Protein AF-A0A939KXG4-F1 (afdb_monomer_lite)

Sequence (51 aa):
MEDLITTILVLCDALLKALNIKEDPQVKMNNAEVMTVGLVAAYFFRGRALL

Radius of gyration: 11.91 Å; chains: 1; bounding box: 30×19×30 Å

pLDDT: mean 88.12, std 13.04, range [42.94, 97.38]

Foldseek 3Di:
DVVVLVVQLVVLVVVCVVVVPDFDPPDPATPSRVRSVVVVCCVPVVPDPDD

Structure (mmCIF, N/CA/C/O backbone):
data_AF-A0A939KXG4-F1
#
_entry.id   AF-A0A939KXG4-F1
#
loop_
_atom_site.group_PDB
_atom_site.id
_atom_site.type_symbol
_atom_site.label_atom_id
_atom_site.label_alt_id
_atom_site.label_comp_id
_atom_site.label_asym_id
_atom_site.label_entity_id
_atom_site.label_seq_id
_atom_site.pdbx_PDB_ins_code
_atom_site.Cartn_x
_atom_site.Cartn_y
_atom_site.Cartn_z
_atom_site.occupancy
_atom_site.B_iso_or_equiv
_atom_site.auth_seq_id
_atom_site.auth_comp_id
_atom_site.auth_asym_id
_atom_site.auth_atom_id
_atom_site.pdbx_PDB_model_num
ATOM 1 N N . MET A 1 1 ? 2.380 8.190 -15.014 1.00 77.38 1 MET A N 1
ATOM 2 C CA . MET A 1 1 ? 3.289 7.765 -13.919 1.00 77.38 1 MET A CA 1
ATOM 3 C C . MET A 1 1 ? 2.553 7.844 -12.594 1.00 77.38 1 MET A C 1
ATOM 5 O O . MET A 1 1 ? 2.547 6.854 -11.879 1.00 77.38 1 MET A O 1
ATOM 9 N N . GLU A 1 2 ? 1.872 8.960 -12.330 1.00 88.31 2 GLU A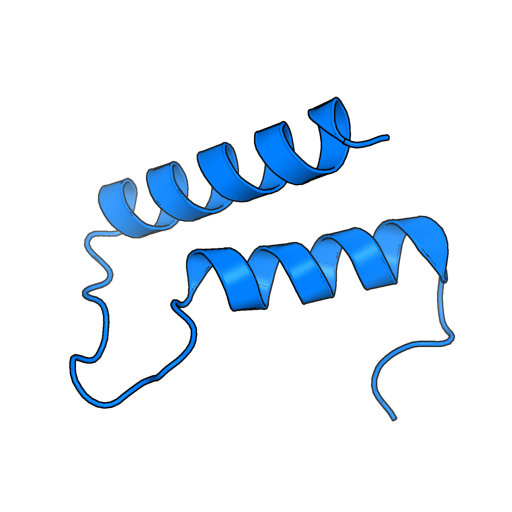 N 1
ATOM 10 C CA . GLU A 1 2 ? 0.972 9.124 -11.180 1.00 88.3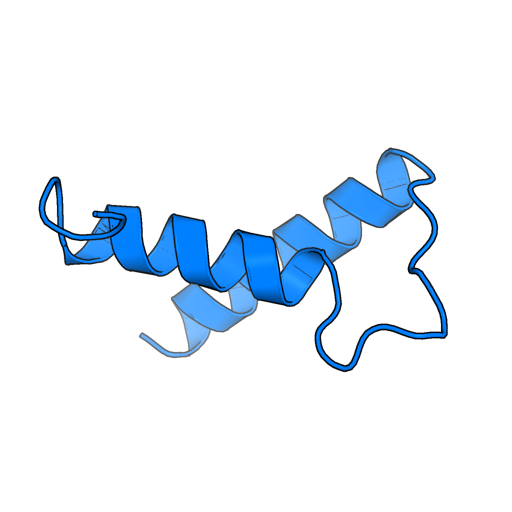1 2 GLU A CA 1
ATOM 11 C C . GLU A 1 2 ? -0.079 8.010 -11.104 1.00 88.31 2 GLU A C 1
ATOM 13 O O . GLU A 1 2 ? -0.119 7.314 -10.099 1.00 88.31 2 GLU A O 1
ATOM 18 N N . ASP A 1 3 ? -0.788 7.709 -12.201 1.00 94.44 3 ASP A N 1
ATOM 19 C CA . ASP A 1 3 ? -1.789 6.625 -12.222 1.00 94.44 3 ASP A CA 1
ATOM 20 C C . ASP A 1 3 ? -1.237 5.258 -11.796 1.00 94.44 3 ASP A C 1
ATOM 22 O O . ASP A 1 3 ? -1.928 4.483 -11.139 1.00 94.44 3 ASP A O 1
ATOM 26 N N . LEU A 1 4 ? 0.020 4.951 -12.138 1.00 93.44 4 LEU A N 1
ATOM 27 C CA . LEU A 1 4 ? 0.664 3.693 -11.753 1.00 93.44 4 LEU A CA 1
ATOM 28 C C . LEU A 1 4 ? 0.945 3.662 -10.248 1.00 93.44 4 LEU A C 1
ATOM 30 O O . LEU A 1 4 ? 0.651 2.665 -9.595 1.00 93.44 4 LEU A O 1
ATOM 34 N N . ILE A 1 5 ? 1.466 4.757 -9.691 1.00 94.31 5 ILE A N 1
ATOM 35 C CA . ILE A 1 5 ? 1.740 4.877 -8.254 1.00 94.31 5 ILE A CA 1
ATOM 36 C C . ILE A 1 5 ? 0.427 4.829 -7.465 1.00 94.31 5 ILE A C 1
ATOM 38 O O . ILE A 1 5 ? 0.324 4.076 -6.500 1.00 94.31 5 ILE A O 1
ATOM 42 N N . THR A 1 6 ? -0.598 5.559 -7.913 1.00 96.19 6 THR A N 1
ATOM 43 C CA . THR A 1 6 ? -1.936 5.541 -7.311 1.00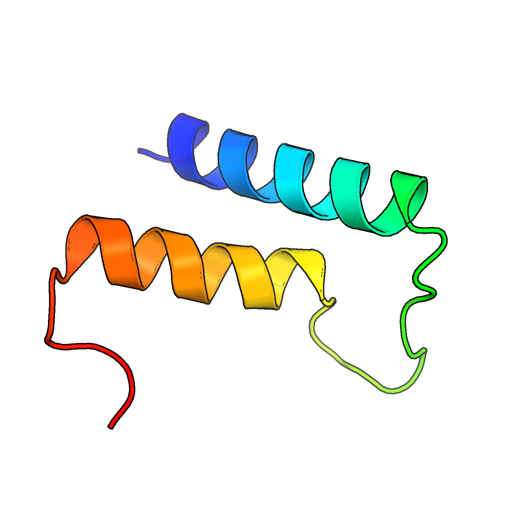 96.19 6 THR A CA 1
ATOM 44 C C . THR A 1 6 ? -2.553 4.147 -7.370 1.00 96.19 6 THR A C 1
ATOM 46 O O . THR A 1 6 ? -3.089 3.677 -6.371 1.00 96.19 6 THR A O 1
ATOM 49 N N . THR A 1 7 ? -2.429 3.448 -8.502 1.00 96.38 7 THR A N 1
ATOM 50 C CA . THR A 1 7 ? -2.927 2.071 -8.637 1.00 96.38 7 THR A CA 1
ATOM 51 C C . THR A 1 7 ? -2.228 1.129 -7.657 1.00 96.38 7 THR A C 1
ATOM 53 O O . THR A 1 7 ? -2.898 0.352 -6.981 1.00 96.38 7 THR A O 1
ATOM 56 N N . ILE A 1 8 ? -0.898 1.213 -7.528 1.00 95.69 8 ILE A N 1
ATOM 57 C CA . ILE A 1 8 ? -0.139 0.393 -6.570 1.00 95.69 8 ILE A CA 1
ATOM 58 C C . ILE A 1 8 ? -0.584 0.695 -5.134 1.00 95.69 8 ILE A C 1
ATOM 60 O O . ILE A 1 8 ? -0.844 -0.239 -4.380 1.00 95.69 8 ILE A O 1
ATOM 64 N N . LEU A 1 9 ? -0.740 1.972 -4.775 1.00 96.56 9 LEU A N 1
ATOM 65 C CA . LEU A 1 9 ? -1.182 2.374 -3.439 1.00 96.56 9 LEU A CA 1
ATOM 66 C C . LEU A 1 9 ? -2.554 1.797 -3.084 1.00 96.56 9 LEU A C 1
ATOM 68 O O . LEU A 1 9 ? -2.715 1.201 -2.019 1.00 96.56 9 LEU A O 1
ATOM 72 N N . VAL A 1 10 ? -3.525 1.926 -3.991 1.00 97.31 10 VAL A N 1
ATOM 73 C CA . VAL A 1 10 ? -4.885 1.407 -3.787 1.00 97.31 10 VAL A CA 1
ATOM 74 C C . VAL A 1 10 ? -4.881 -0.118 -3.656 1.00 97.31 10 VAL A C 1
ATOM 76 O O . VAL A 1 10 ? -5.592 -0.661 -2.812 1.00 97.31 10 VAL A O 1
ATOM 79 N N . LEU A 1 11 ? -4.064 -0.821 -4.447 1.00 97.00 11 LEU A N 1
ATOM 80 C CA . LEU A 1 11 ? -3.936 -2.277 -4.355 1.00 97.00 11 LEU A CA 1
ATOM 81 C C . LEU A 1 11 ? -3.293 -2.723 -3.035 1.00 97.00 11 LEU A C 1
ATOM 83 O O . LEU A 1 11 ? -3.778 -3.674 -2.424 1.00 97.00 11 LEU A O 1
ATOM 87 N N . CYS A 1 12 ? -2.242 -2.038 -2.577 1.00 96.25 12 CYS A N 1
ATOM 88 C CA . CYS A 1 12 ? -1.601 -2.319 -1.291 1.00 96.25 12 CYS A CA 1
ATOM 89 C C . CYS A 1 12 ? -2.576 -2.119 -0.121 1.00 96.25 12 CYS A C 1
ATOM 91 O O . CYS A 1 12 ? -2.679 -2.984 0.745 1.00 96.25 12 CYS A O 1
ATOM 93 N N . ASP A 1 13 ? -3.334 -1.022 -0.120 1.00 96.31 13 ASP A N 1
ATOM 94 C CA . ASP A 1 13 ? -4.338 -0.739 0.912 1.00 96.31 13 ASP A CA 1
ATOM 95 C C . ASP A 1 13 ? -5.479 -1.775 0.910 1.00 96.31 13 ASP A C 1
ATOM 97 O O . ASP A 1 13 ? -5.850 -2.311 1.958 1.00 96.31 13 ASP A O 1
ATOM 101 N N . ALA A 1 14 ? -5.993 -2.139 -0.271 1.00 97.00 14 ALA A N 1
ATOM 102 C CA . ALA A 1 14 ? -7.009 -3.182 -0.403 1.00 97.00 14 ALA A CA 1
ATOM 103 C C . ALA A 1 14 ? -6.506 -4.553 0.086 1.00 97.00 14 ALA A C 1
ATOM 105 O O . ALA A 1 14 ? -7.244 -5.275 0.759 1.00 97.00 14 ALA A O 1
ATOM 106 N N . LEU A 1 15 ? -5.249 -4.899 -0.211 1.00 96.44 15 LEU A N 1
ATOM 107 C CA . LEU A 1 15 ? -4.616 -6.132 0.253 1.00 96.44 15 LEU A CA 1
ATOM 108 C C . LEU A 1 15 ? -4.496 -6.163 1.781 1.00 96.44 15 LEU A C 1
ATOM 110 O O . LEU A 1 15 ? -4.876 -7.155 2.398 1.00 96.44 15 LEU A O 1
ATOM 114 N N . LEU A 1 16 ? -4.008 -5.086 2.400 1.00 95.69 16 LEU A N 1
ATOM 115 C CA . LEU A 1 16 ? -3.857 -5.000 3.857 1.00 95.69 16 LEU A CA 1
ATOM 116 C C . LEU A 1 16 ? -5.206 -5.119 4.574 1.00 95.69 16 LEU A C 1
ATOM 118 O O . LEU A 1 16 ? -5.324 -5.861 5.551 1.00 95.69 16 LEU A O 1
ATOM 122 N N . LYS A 1 17 ? -6.248 -4.476 4.030 1.00 94.94 17 LYS A N 1
ATOM 123 C CA . LYS A 1 17 ? -7.631 -4.622 4.506 1.00 94.94 17 LYS A CA 1
ATOM 124 C C . LYS A 1 17 ? -8.141 -6.055 4.363 1.00 94.94 17 LYS A C 1
ATOM 126 O O . LYS A 1 17 ? -8.734 -6.577 5.303 1.00 94.94 17 LYS A O 1
ATOM 131 N N . ALA A 1 18 ? -7.886 -6.707 3.227 1.00 97.38 18 ALA A N 1
ATOM 132 C CA . ALA A 1 18 ? -8.285 -8.096 2.993 1.00 97.38 18 ALA A CA 1
ATOM 133 C C . ALA A 1 18 ? -7.568 -9.082 3.933 1.00 97.38 18 ALA A C 1
ATOM 135 O O . ALA A 1 18 ? -8.161 -10.070 4.360 1.00 97.38 18 ALA A O 1
ATOM 136 N N . LEU A 1 19 ? -6.315 -8.792 4.292 1.00 96.69 19 LEU A N 1
ATOM 137 C CA . LEU A 1 19 ? -5.529 -9.559 5.261 1.00 96.69 19 LEU A CA 1
ATOM 138 C C . LEU A 1 19 ? -5.851 -9.205 6.721 1.00 96.69 19 LEU A C 1
ATOM 140 O O . LEU A 1 19 ? -5.290 -9.817 7.629 1.00 96.69 19 LEU A O 1
ATOM 144 N N . ASN A 1 20 ? -6.747 -8.240 6.957 1.00 94.62 20 ASN A N 1
ATOM 145 C CA . ASN A 1 20 ? -7.084 -7.717 8.280 1.00 94.62 20 ASN A CA 1
ATOM 146 C C . ASN A 1 20 ? -5.844 -7.244 9.070 1.00 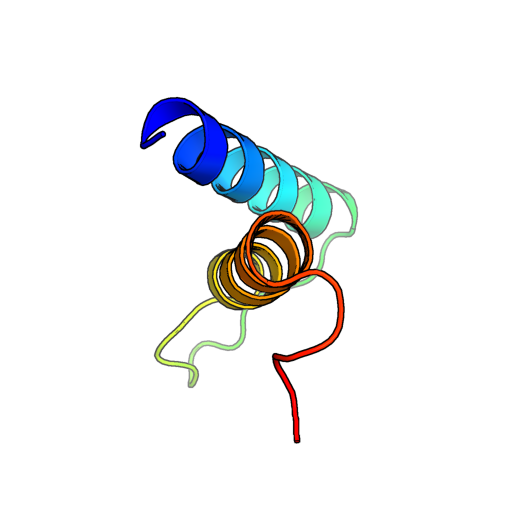94.62 20 ASN A C 1
ATOM 148 O O . ASN A 1 20 ? -5.774 -7.375 10.295 1.00 94.62 20 ASN A O 1
ATOM 152 N N . ILE A 1 21 ? -4.848 -6.707 8.359 1.00 92.62 21 ILE A N 1
ATOM 153 C CA . ILE A 1 21 ? -3.666 -6.095 8.963 1.00 92.62 21 ILE A CA 1
ATOM 154 C C . ILE A 1 21 ? -4.065 -4.694 9.412 1.00 92.62 21 ILE A C 1
ATOM 156 O O . ILE A 1 21 ? -4.491 -3.860 8.614 1.00 92.62 21 ILE A O 1
ATOM 160 N N . LYS A 1 22 ? -3.961 -4.453 10.718 1.00 88.56 22 LYS A N 1
ATOM 161 C CA . LYS A 1 22 ? -4.321 -3.175 11.321 1.00 88.56 22 LYS A CA 1
ATOM 162 C C . LYS A 1 22 ? -3.119 -2.239 11.308 1.00 88.56 22 LYS A C 1
ATOM 164 O O . LYS A 1 22 ? -2.020 -2.641 11.680 1.00 88.56 22 LYS A O 1
ATOM 169 N N . GLU A 1 23 ? -3.353 -0.993 10.920 1.00 88.06 23 GLU A N 1
ATOM 170 C CA . GLU A 1 23 ? -2.342 0.058 11.000 1.00 88.06 23 GLU A CA 1
ATOM 171 C C . GLU A 1 23 ? -1.986 0.377 12.453 1.00 88.06 23 GLU A C 1
ATOM 173 O O . GLU A 1 23 ? -2.846 0.362 13.344 1.00 88.06 23 GLU A O 1
ATOM 178 N N . ASP A 1 24 ? -0.712 0.688 12.675 1.00 88.94 24 ASP A N 1
ATOM 179 C CA . ASP A 1 24 ? -0.225 1.164 13.962 1.00 88.94 24 ASP A CA 1
ATOM 180 C C . ASP A 1 24 ? -0.541 2.670 14.101 1.00 88.94 24 ASP A C 1
ATOM 182 O O . ASP A 1 24 ? -0.097 3.474 13.282 1.00 88.94 24 ASP A O 1
ATOM 186 N N . PRO A 1 25 ? -1.290 3.111 15.126 1.00 85.44 25 PRO A N 1
ATOM 187 C CA . PRO A 1 25 ? -1.593 4.530 15.321 1.00 85.44 25 PRO A CA 1
ATOM 188 C C . PRO A 1 25 ? -0.362 5.420 15.557 1.00 85.44 25 PRO A C 1
ATOM 190 O O . PRO A 1 25 ? -0.473 6.642 15.467 1.00 85.44 25 PRO A O 1
ATOM 193 N N . GLN A 1 26 ? 0.787 4.843 15.922 1.00 91.56 26 GLN A N 1
ATOM 194 C CA . GLN A 1 26 ? 2.014 5.584 16.217 1.00 91.56 26 GLN A CA 1
ATOM 195 C C . GLN A 1 26 ? 2.855 5.880 14.966 1.00 91.56 26 GLN A C 1
ATOM 197 O O . GLN A 1 26 ? 3.762 6.717 15.037 1.00 91.56 26 GLN A O 1
ATOM 202 N N . VAL A 1 27 ? 2.584 5.227 13.827 1.00 89.81 27 VAL A N 1
ATOM 203 C CA . VAL A 1 27 ? 3.357 5.451 12.597 1.00 89.81 27 VAL A CA 1
ATOM 204 C C . VAL A 1 27 ? 2.884 6.698 11.846 1.00 89.81 27 VAL A C 1
ATOM 206 O O . VAL A 1 27 ? 1.707 7.041 11.826 1.00 89.81 27 VAL A O 1
ATOM 209 N N . LYS A 1 28 ? 3.829 7.403 11.213 1.00 89.50 28 LYS A N 1
ATOM 210 C CA . LYS A 1 28 ? 3.549 8.595 10.384 1.00 89.50 28 LYS A CA 1
ATOM 211 C C . LYS A 1 28 ? 3.247 8.264 8.923 1.00 89.50 28 LYS A C 1
ATOM 213 O O . LYS A 1 28 ? 2.792 9.135 8.193 1.00 89.50 28 LYS A O 1
ATOM 218 N N . MET A 1 29 ? 3.569 7.043 8.512 1.00 91.75 29 MET A N 1
ATOM 219 C CA . MET A 1 29 ? 3.410 6.520 7.163 1.00 91.75 29 MET A CA 1
ATOM 220 C C . MET A 1 29 ? 2.800 5.134 7.301 1.00 91.75 29 MET A C 1
ATOM 222 O O . MET A 1 29 ? 3.313 4.326 8.078 1.00 91.75 29 MET A O 1
ATOM 226 N N . ASN A 1 30 ? 1.699 4.890 6.602 1.00 91.69 30 ASN A N 1
ATOM 227 C CA . ASN A 1 30 ? 0.959 3.640 6.734 1.00 91.69 30 ASN A CA 1
ATOM 228 C C . ASN A 1 30 ? 1.643 2.503 5.951 1.00 91.69 30 ASN A C 1
ATOM 230 O O . ASN A 1 30 ? 2.487 2.738 5.076 1.00 91.69 30 ASN A O 1
ATOM 234 N N . ASN A 1 31 ? 1.283 1.253 6.244 1.00 93.44 31 ASN A N 1
ATOM 235 C CA . ASN A 1 31 ? 1.910 0.103 5.588 1.00 93.44 31 ASN A CA 1
ATOM 236 C C . ASN A 1 31 ? 1.703 0.115 4.064 1.00 93.44 31 ASN A C 1
ATOM 238 O O . ASN A 1 31 ? 2.600 -0.292 3.323 1.00 93.44 31 ASN A O 1
ATOM 242 N N . ALA A 1 32 ? 0.558 0.606 3.578 1.00 94.69 32 ALA A N 1
ATOM 243 C CA . ALA A 1 32 ? 0.270 0.679 2.145 1.00 94.69 32 ALA A CA 1
ATOM 244 C C . ALA A 1 32 ? 1.241 1.622 1.417 1.00 94.69 32 ALA A C 1
ATOM 246 O O . ALA A 1 32 ? 1.752 1.295 0.342 1.00 94.69 32 ALA A O 1
ATOM 247 N N . GLU A 1 33 ? 1.539 2.772 2.016 1.00 94.62 33 GLU A N 1
ATOM 248 C CA . GLU A 1 33 ? 2.499 3.751 1.520 1.00 94.62 33 GLU A CA 1
ATOM 249 C C . GLU A 1 33 ? 3.917 3.170 1.527 1.00 94.62 33 GLU A C 1
ATOM 251 O O . GLU A 1 33 ? 4.622 3.269 0.520 1.00 94.62 33 GLU A O 1
ATOM 256 N N . VAL A 1 34 ? 4.321 2.503 2.615 1.00 94.94 34 VAL A N 1
ATOM 257 C CA . VAL A 1 34 ? 5.638 1.846 2.719 1.00 94.94 34 VAL A CA 1
ATOM 258 C C . VAL A 1 34 ? 5.809 0.785 1.625 1.00 94.94 34 VAL A C 1
ATOM 260 O O . VAL A 1 34 ? 6.819 0.777 0.915 1.00 94.94 34 VAL A O 1
ATOM 263 N N . MET A 1 35 ? 4.806 -0.077 1.434 1.00 95.19 35 MET A N 1
ATOM 264 C CA . MET A 1 35 ? 4.810 -1.089 0.372 1.00 95.19 35 MET A CA 1
ATOM 265 C C . MET A 1 35 ? 4.886 -0.454 -1.018 1.00 95.19 35 MET A C 1
ATOM 267 O O . MET A 1 35 ? 5.651 -0.908 -1.870 1.00 95.19 35 MET A O 1
ATOM 271 N N . THR A 1 36 ? 4.129 0.621 -1.239 1.00 95.44 36 THR A N 1
ATOM 272 C CA . THR A 1 36 ? 4.113 1.346 -2.515 1.00 95.44 36 THR A CA 1
ATOM 273 C C . THR A 1 36 ? 5.485 1.909 -2.849 1.00 95.44 36 THR A C 1
ATOM 275 O O . THR A 1 36 ? 5.952 1.715 -3.969 1.00 95.44 36 THR A O 1
ATOM 278 N N . VAL A 1 37 ? 6.173 2.534 -1.888 1.00 94.06 37 VAL A N 1
ATOM 279 C CA . VAL A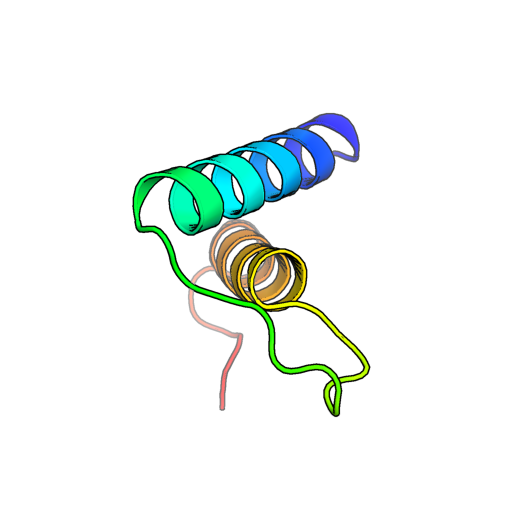 1 37 ? 7.538 3.041 -2.097 1.00 94.06 37 VAL A CA 1
ATOM 280 C C . VAL A 1 37 ? 8.488 1.915 -2.495 1.00 94.06 37 VAL A C 1
ATOM 282 O O . VAL A 1 37 ? 9.218 2.066 -3.472 1.00 94.06 37 VAL A O 1
ATOM 285 N N . GLY A 1 38 ? 8.450 0.776 -1.798 1.00 92.94 38 GLY A N 1
ATOM 286 C CA . GLY A 1 38 ? 9.298 -0.374 -2.122 1.00 92.94 38 GLY A CA 1
ATOM 287 C C . GLY A 1 38 ? 9.042 -0.929 -3.527 1.00 92.94 38 GLY A C 1
ATOM 288 O O . GLY A 1 38 ? 9.983 -1.151 -4.289 1.00 92.94 38 GLY A O 1
ATOM 289 N N . LEU A 1 39 ? 7.771 -1.098 -3.903 1.00 92.69 39 LEU A N 1
ATOM 290 C CA . LEU A 1 39 ? 7.377 -1.617 -5.218 1.00 92.69 39 LEU A CA 1
ATOM 291 C C . LEU A 1 39 ? 7.721 -0.650 -6.354 1.00 92.69 39 LEU A C 1
ATOM 293 O O . LEU A 1 39 ? 8.270 -1.067 -7.374 1.00 92.69 39 LEU A O 1
ATOM 297 N N . VAL A 1 40 ? 7.445 0.643 -6.171 1.00 92.19 40 VAL A N 1
ATOM 298 C CA . VAL A 1 40 ? 7.792 1.693 -7.137 1.00 92.19 40 VAL A CA 1
ATOM 299 C C . VAL A 1 40 ? 9.311 1.779 -7.281 1.00 92.19 40 VAL A C 1
ATOM 301 O O . VAL A 1 40 ? 9.822 1.787 -8.401 1.00 92.19 40 VAL A O 1
ATOM 304 N N . ALA A 1 41 ? 10.055 1.752 -6.173 1.00 90.94 41 ALA A N 1
ATOM 305 C CA . ALA A 1 41 ? 11.510 1.767 -6.212 1.00 90.94 41 ALA A CA 1
ATOM 306 C C . ALA A 1 41 ? 12.075 0.536 -6.940 1.00 90.94 41 ALA A C 1
ATOM 308 O O . ALA A 1 41 ? 12.936 0.677 -7.808 1.00 90.94 41 ALA A O 1
ATOM 309 N N . ALA A 1 42 ? 11.558 -0.661 -6.660 1.00 88.75 42 ALA A N 1
AT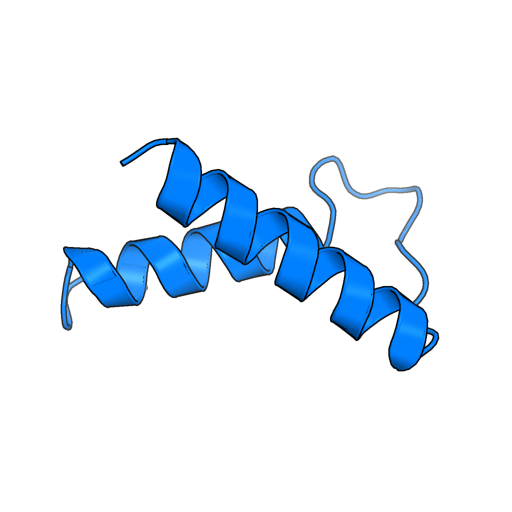OM 310 C CA . ALA A 1 42 ? 11.966 -1.882 -7.351 1.00 88.75 42 ALA A CA 1
ATOM 311 C C . ALA A 1 42 ? 11.655 -1.831 -8.858 1.00 88.75 42 ALA A C 1
ATOM 313 O O . ALA A 1 42 ? 12.484 -2.241 -9.677 1.00 88.75 42 ALA A O 1
ATOM 314 N N . TYR A 1 43 ? 10.489 -1.292 -9.226 1.00 86.56 43 TYR A N 1
ATOM 315 C CA . TYR A 1 43 ? 10.057 -1.157 -10.614 1.00 86.56 43 TYR A CA 1
ATOM 316 C C . TYR A 1 43 ? 10.956 -0.201 -11.413 1.00 86.56 43 TYR A C 1
ATOM 318 O O . TYR A 1 43 ? 11.381 -0.544 -12.518 1.00 86.56 43 TYR A O 1
ATOM 326 N N . PHE A 1 44 ? 11.289 0.965 -10.849 1.00 85.00 44 PHE A N 1
ATOM 327 C CA . PHE A 1 44 ? 12.069 1.996 -11.545 1.00 85.00 44 PHE A CA 1
ATOM 328 C C . PHE A 1 44 ? 13.587 1.822 -11.426 1.00 85.00 44 PHE A C 1
ATOM 330 O O . PHE A 1 44 ? 14.306 2.163 -12.364 1.00 85.00 44 PHE A O 1
ATOM 337 N N . PHE A 1 45 ? 14.091 1.277 -10.316 1.00 83.44 45 PHE A N 1
ATOM 338 C CA . PHE A 1 45 ? 15.531 1.232 -10.030 1.00 83.44 45 PHE A CA 1
ATOM 339 C C . PHE A 1 45 ? 16.164 -0.163 -10.131 1.00 83.44 45 PHE A C 1
ATOM 341 O O . PHE A 1 45 ? 17.342 -0.280 -9.797 1.00 83.44 45 PHE A O 1
ATOM 348 N N . ARG A 1 46 ? 15.420 -1.198 -10.580 1.00 65.06 46 ARG A N 1
ATOM 349 C CA . ARG A 1 46 ? 15.872 -2.577 -10.922 1.00 65.06 46 ARG A CA 1
ATOM 350 C C . ARG A 1 46 ? 17.261 -2.967 -10.363 1.00 65.06 46 ARG A C 1
ATOM 352 O O . ARG A 1 46 ? 18.196 -3.224 -11.118 1.00 65.06 46 ARG A O 1
ATOM 359 N N . GLY A 1 47 ? 17.386 -3.026 -9.032 1.00 60.25 47 GLY A N 1
ATOM 360 C CA . GLY A 1 47 ? 18.596 -3.497 -8.338 1.00 60.25 47 GLY A CA 1
ATOM 361 C C . GLY A 1 47 ? 19.494 -2.440 -7.677 1.00 60.25 47 GLY A C 1
ATOM 362 O O . GLY A 1 47 ? 20.596 -2.791 -7.265 1.00 60.25 47 GLY A O 1
ATOM 363 N N . ARG A 1 48 ? 19.069 -1.172 -7.545 1.00 56.09 48 ARG A N 1
ATOM 364 C CA . ARG A 1 48 ? 19.846 -0.120 -6.843 1.00 56.09 48 ARG A CA 1
ATOM 365 C C . ARG A 1 48 ? 19.197 0.519 -5.606 1.00 56.09 48 ARG A C 1
ATOM 367 O O . ARG A 1 48 ? 19.748 1.487 -5.098 1.00 56.09 48 ARG A O 1
ATOM 374 N N . ALA A 1 49 ? 18.073 0.016 -5.098 1.00 54.00 49 ALA A N 1
ATOM 375 C CA . ALA A 1 49 ? 17.383 0.661 -3.974 1.00 54.00 49 ALA A CA 1
ATOM 376 C C . ALA A 1 49 ? 17.019 -0.327 -2.854 1.00 54.00 49 ALA A C 1
ATOM 378 O O . ALA A 1 49 ? 16.029 -1.042 -2.982 1.00 54.00 49 ALA A O 1
ATOM 379 N N . LEU A 1 50 ? 17.860 -0.332 -1.804 1.00 50.38 50 LEU A N 1
ATOM 380 C CA . LEU A 1 50 ? 17.659 -0.690 -0.377 1.00 50.38 50 LEU A CA 1
ATOM 381 C C . LEU A 1 50 ? 18.961 -1.244 0.254 1.00 50.38 50 LEU A C 1
ATOM 383 O O . LEU A 1 50 ? 18.955 -2.283 0.911 1.00 50.38 50 LEU A O 1
ATOM 387 N N . LEU A 1 51 ? 20.083 -0.547 0.040 1.00 42.94 51 LEU A N 1
ATOM 388 C CA . LEU A 1 51 ? 21.297 -0.640 0.860 1.00 42.94 51 LEU A CA 1
ATOM 389 C C . LEU A 1 51 ? 21.747 0.775 1.216 1.00 42.94 51 LEU A C 1
ATOM 391 O O . LEU A 1 51 ? 21.734 1.620 0.291 1.00 42.94 51 LEU A O 1
#

Secondary structure (DSSP, 8-state):
-HHHHHHHHHHHHHHHHHTTPPPPTT-SS-HHHHHHHHHHHHHHHTT-S--